Protein AF-A0A9P0EKU7-F1 (afdb_monomer_lite)

Structure (mmCIF, N/CA/C/O backbone):
data_AF-A0A9P0EKU7-F1
#
_entry.id   AF-A0A9P0EKU7-F1
#
loop_
_atom_site.group_PDB
_atom_site.id
_atom_site.type_symbol
_atom_site.label_atom_id
_atom_site.label_alt_id
_atom_site.label_comp_id
_atom_site.label_asym_id
_atom_site.label_entity_id
_atom_site.label_seq_id
_atom_site.pdbx_PDB_ins_code
_atom_site.Cartn_x
_atom_site.Cartn_y
_atom_site.Cartn_z
_atom_site.occupancy
_atom_site.B_iso_or_equiv
_atom_site.auth_seq_id
_atom_site.auth_comp_id
_atom_site.auth_asym_id
_atom_site.auth_atom_id
_atom_site.pdbx_PDB_model_num
ATOM 1 N N . MET A 1 1 ? -13.639 1.543 -10.641 1.00 53.88 1 MET A N 1
ATOM 2 C CA . MET A 1 1 ? -12.796 2.102 -9.546 1.00 53.88 1 MET A CA 1
ATOM 3 C C . MET A 1 1 ? -13.342 1.499 -8.285 1.00 53.88 1 MET A C 1
ATOM 5 O O . MET A 1 1 ? -14.511 1.740 -8.020 1.00 53.88 1 MET A O 1
ATOM 9 N N . VAL A 1 2 ? -12.517 0.749 -7.551 1.00 67.25 2 VAL A N 1
ATOM 10 C CA . VAL A 1 2 ? -12.939 -0.131 -6.445 1.00 67.25 2 VAL A CA 1
ATOM 11 C C . VAL A 1 2 ? -13.985 0.521 -5.542 1.00 67.25 2 VAL A C 1
ATOM 13 O O . VAL A 1 2 ? -15.074 -0.015 -5.411 1.00 67.25 2 VAL A O 1
ATOM 16 N N . MET A 1 3 ? -13.733 1.742 -5.054 1.00 64.38 3 MET A N 1
ATOM 17 C CA . MET A 1 3 ? -14.669 2.503 -4.203 1.00 64.38 3 MET A CA 1
ATOM 18 C C . MET A 1 3 ? -16.080 2.697 -4.794 1.00 64.38 3 MET A C 1
ATOM 20 O O . MET A 1 3 ? -17.059 2.738 -4.058 1.00 64.38 3 MET A O 1
ATOM 24 N N . LYS A 1 4 ? -16.205 2.826 -6.121 1.00 63.50 4 LYS A N 1
ATOM 25 C CA . LYS A 1 4 ? -17.493 2.974 -6.819 1.00 63.50 4 LYS A CA 1
ATOM 26 C C . LYS A 1 4 ? -18.226 1.638 -6.975 1.00 63.50 4 LYS A C 1
ATOM 28 O O . LYS A 1 4 ? -19.445 1.640 -7.056 1.00 63.50 4 LYS A O 1
ATOM 33 N N . GLU A 1 5 ? -17.497 0.529 -7.044 1.00 66.62 5 GLU A N 1
ATOM 34 C CA . GLU A 1 5 ? -18.068 -0.820 -7.175 1.00 66.62 5 GLU A CA 1
ATOM 35 C C . GLU A 1 5 ? -18.546 -1.371 -5.831 1.00 66.62 5 GLU A C 1
ATOM 37 O O . GLU A 1 5 ? -19.569 -2.044 -5.778 1.00 66.62 5 GLU A O 1
ATOM 42 N N . ILE A 1 6 ? -17.845 -1.043 -4.744 1.00 74.19 6 ILE A N 1
ATOM 43 C CA . ILE A 1 6 ? -18.207 -1.477 -3.387 1.00 74.19 6 ILE A CA 1
ATOM 44 C C . ILE A 1 6 ? -19.185 -0.522 -2.678 1.00 74.19 6 ILE A C 1
ATOM 46 O O . ILE A 1 6 ? -19.563 -0.788 -1.543 1.00 74.19 6 ILE A O 1
ATOM 50 N N . GLU A 1 7 ? -19.565 0.593 -3.321 1.00 75.06 7 GLU A N 1
ATOM 51 C CA . GLU A 1 7 ? -20.393 1.678 -2.755 1.00 75.06 7 GLU A CA 1
ATOM 52 C C . GLU A 1 7 ? -19.940 2.139 -1.353 1.00 75.06 7 GLU A C 1
ATOM 54 O O . GLU A 1 7 ? -20.739 2.571 -0.520 1.00 75.06 7 GLU A O 1
ATOM 59 N N . GLU A 1 8 ? -18.634 2.070 -1.088 1.00 78.31 8 GLU A N 1
ATOM 60 C CA . GLU A 1 8 ? -18.058 2.281 0.235 1.00 78.31 8 GLU A CA 1
ATOM 61 C C . GLU A 1 8 ? -16.885 3.263 0.175 1.00 78.31 8 GLU A C 1
ATOM 63 O O . GLU A 1 8 ? -15.974 3.150 -0.649 1.00 78.31 8 GLU A O 1
ATOM 68 N N . TYR A 1 9 ? -16.908 4.237 1.086 1.00 79.00 9 TYR A N 1
ATOM 69 C CA . TYR A 1 9 ? -15.810 5.168 1.309 1.00 79.00 9 TYR A CA 1
ATOM 70 C C . TYR A 1 9 ? -14.974 4.686 2.492 1.00 79.00 9 TYR A C 1
ATOM 72 O O . TYR A 1 9 ? -15.491 4.534 3.598 1.00 79.00 9 TYR A O 1
ATOM 80 N N . THR A 1 10 ? -13.679 4.477 2.265 1.00 81.50 10 THR A N 1
ATOM 81 C CA . THR A 1 10 ? -12.731 4.153 3.335 1.00 81.50 10 THR A CA 1
ATOM 82 C C . THR A 1 10 ? -12.008 5.429 3.768 1.00 81.50 10 THR A C 1
ATOM 84 O O . THR A 1 10 ? -11.359 6.045 2.926 1.00 81.50 10 THR A O 1
ATOM 87 N N . PRO A 1 11 ? -12.110 5.842 5.046 1.00 87.50 11 PRO A N 1
ATOM 88 C CA . PRO A 1 11 ? -11.308 6.940 5.584 1.00 87.50 11 PRO A CA 1
ATOM 89 C C . PRO A 1 11 ? -9.805 6.641 5.504 1.00 87.50 11 PRO A C 1
ATOM 91 O O . PRO A 1 11 ? -9.404 5.478 5.613 1.00 87.50 11 PRO A O 1
ATOM 94 N N . ASP A 1 12 ? -8.973 7.677 5.403 1.00 87.19 12 ASP A N 1
ATOM 95 C CA . ASP A 1 12 ? -7.514 7.541 5.308 1.00 87.19 12 ASP A CA 1
ATOM 96 C C . ASP A 1 12 ? -6.945 6.788 6.523 1.00 87.19 12 ASP A C 1
ATOM 98 O O . ASP A 1 12 ? -6.118 5.888 6.372 1.00 87.19 12 ASP A O 1
ATOM 102 N N . CYS A 1 13 ? -7.475 7.055 7.722 1.00 90.19 13 CYS A N 1
ATOM 103 C CA . CYS A 1 13 ? -7.136 6.349 8.962 1.00 90.19 13 CYS A CA 1
ATOM 104 C C . CYS A 1 13 ? -7.372 4.823 8.882 1.00 90.19 13 CYS A C 1
ATOM 106 O O . CYS A 1 13 ? -6.746 4.060 9.616 1.00 90.19 13 CYS A O 1
ATOM 108 N N . GLY A 1 14 ? -8.288 4.361 8.020 1.00 89.06 14 GLY A N 1
ATOM 109 C CA . GLY A 1 14 ? -8.584 2.943 7.814 1.00 89.06 14 GLY A CA 1
ATOM 110 C C . GLY A 1 14 ? -7.532 2.244 6.964 1.00 89.06 14 GLY A C 1
ATOM 111 O O . GLY A 1 14 ? -7.132 1.125 7.286 1.00 89.06 14 GLY A O 1
ATOM 112 N N . LEU A 1 15 ? -7.033 2.924 5.930 1.00 87.62 15 LEU A N 1
ATOM 113 C CA . LEU A 1 15 ? -5.904 2.435 5.139 1.00 87.62 15 LEU A CA 1
ATOM 114 C C . LEU A 1 15 ? -4.599 2.501 5.944 1.00 87.62 15 LEU A C 1
ATOM 116 O O . LEU A 1 15 ? -3.828 1.545 5.920 1.00 87.62 15 LEU A O 1
ATOM 120 N N . ASP A 1 16 ? -4.396 3.561 6.732 1.00 87.88 16 ASP A N 1
ATOM 121 C CA . ASP A 1 16 ? -3.264 3.684 7.663 1.00 87.88 16 ASP A CA 1
ATOM 122 C C . ASP A 1 16 ? -3.268 2.566 8.718 1.00 87.88 16 ASP A C 1
ATOM 124 O O . ASP A 1 16 ? -2.229 1.971 9.010 1.00 87.88 16 ASP A O 1
ATOM 128 N N . TYR A 1 17 ? -4.441 2.204 9.252 1.00 91.38 17 TYR A N 1
ATOM 129 C CA . TYR A 1 17 ? -4.557 1.057 10.151 1.00 91.38 17 TYR A CA 1
ATOM 130 C C . TYR A 1 17 ? -4.117 -0.248 9.477 1.00 91.38 17 TYR A C 1
ATOM 132 O O . TYR A 1 17 ? -3.358 -1.010 10.075 1.00 91.38 17 TYR A O 1
ATOM 140 N N . LEU A 1 18 ? -4.572 -0.510 8.246 1.00 88.50 18 LEU A N 1
ATOM 141 C CA . LEU A 1 18 ? -4.201 -1.716 7.498 1.00 88.50 18 LEU A CA 1
ATOM 142 C C . LEU A 1 18 ? -2.698 -1.751 7.197 1.00 88.50 18 LEU A C 1
ATOM 144 O O . LEU A 1 18 ? -2.061 -2.783 7.407 1.00 88.50 18 LEU A O 1
ATOM 148 N N . GLN A 1 19 ? -2.112 -0.615 6.816 1.00 85.06 19 GLN A N 1
ATOM 149 C CA . GLN A 1 19 ? -0.670 -0.487 6.608 1.00 85.06 19 GLN A CA 1
ATOM 150 C C . GLN A 1 19 ? 0.107 -0.783 7.897 1.00 85.06 19 GLN A C 1
ATOM 152 O O . GLN A 1 19 ? 1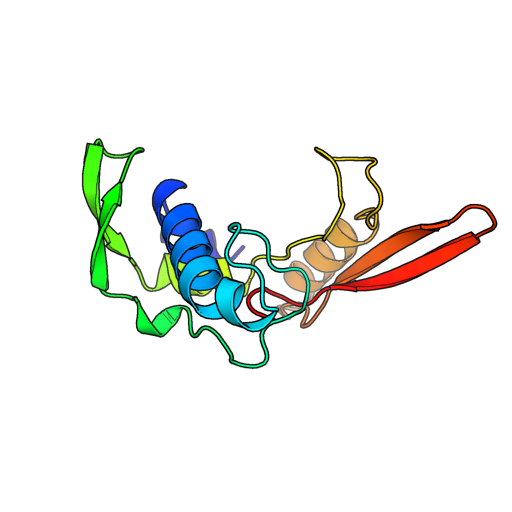.055 -1.563 7.887 1.00 85.06 19 GLN A O 1
ATOM 157 N N . LYS A 1 20 ? -0.324 -0.235 9.036 1.00 86.00 20 LYS A N 1
ATOM 158 C CA . LYS A 1 20 ? 0.297 -0.509 10.342 1.00 86.00 20 LYS A CA 1
ATOM 159 C C . LYS A 1 20 ? 0.117 -1.952 10.794 1.00 86.00 20 LYS A C 1
ATOM 161 O O . LYS A 1 20 ? 1.024 -2.508 11.407 1.00 86.00 20 LYS A O 1
ATOM 166 N N . ALA A 1 21 ? -1.039 -2.557 10.529 1.00 86.25 21 ALA A N 1
ATOM 167 C CA . ALA A 1 21 ? -1.299 -3.956 10.847 1.00 86.25 21 ALA A CA 1
ATOM 168 C C . ALA A 1 21 ? -0.365 -4.884 10.061 1.00 86.25 21 ALA A C 1
ATOM 170 O O . ALA A 1 21 ? 0.145 -5.851 10.626 1.00 86.25 21 ALA A O 1
ATOM 171 N N . LEU A 1 22 ? -0.097 -4.541 8.802 1.00 81.12 22 LEU A N 1
ATOM 172 C CA . LEU A 1 22 ? 0.866 -5.221 7.951 1.00 81.12 22 LEU A CA 1
ATOM 173 C C . LEU A 1 22 ? 2.305 -5.009 8.419 1.00 81.12 22 LEU A C 1
ATOM 175 O O . LEU A 1 22 ? 2.981 -5.993 8.692 1.00 81.12 22 LEU A O 1
ATOM 179 N N . ILE A 1 23 ? 2.748 -3.765 8.631 1.00 77.94 23 ILE A N 1
ATOM 180 C CA . ILE A 1 23 ? 4.081 -3.475 9.192 1.00 77.94 23 ILE A CA 1
ATOM 181 C C . ILE A 1 23 ? 4.282 -4.265 10.485 1.00 77.94 23 ILE A C 1
ATOM 183 O O . ILE A 1 23 ? 5.198 -5.065 10.582 1.00 77.94 23 ILE A O 1
ATOM 187 N N . LYS A 1 24 ? 3.354 -4.181 11.442 1.00 79.50 24 LYS A N 1
ATOM 188 C CA . LYS A 1 24 ? 3.432 -4.945 12.696 1.00 79.50 24 LYS A CA 1
ATOM 189 C C . LYS A 1 24 ? 3.543 -6.461 12.486 1.00 79.50 24 LYS A C 1
ATOM 191 O O . LYS A 1 24 ? 4.088 -7.158 13.339 1.00 79.50 24 LYS A O 1
ATOM 196 N N . LYS A 1 25 ? 2.957 -6.988 11.412 1.00 75.81 25 LYS A N 1
ATOM 197 C CA . LYS A 1 25 ? 2.980 -8.417 11.104 1.00 75.81 25 LYS A CA 1
ATOM 198 C C . LYS A 1 25 ? 4.311 -8.860 10.493 1.00 75.81 25 LYS A C 1
ATOM 200 O O . LYS A 1 25 ? 4.650 -10.026 10.666 1.00 75.81 25 LYS A O 1
ATOM 205 N N . CYS A 1 26 ? 5.011 -7.958 9.812 1.00 70.19 26 CYS A N 1
ATOM 206 C CA . CYS A 1 26 ? 6.037 -8.292 8.827 1.00 70.19 26 CYS A CA 1
ATOM 207 C C . CYS A 1 26 ? 7.403 -7.632 9.078 1.00 70.19 26 CYS A C 1
ATOM 209 O O . CYS A 1 26 ? 8.411 -8.182 8.664 1.00 70.19 26 CYS A O 1
ATOM 211 N N . ASP A 1 27 ? 7.453 -6.504 9.782 1.00 68.81 27 ASP A N 1
ATOM 212 C CA . ASP A 1 27 ? 8.669 -5.745 10.130 1.00 68.81 27 ASP A CA 1
ATOM 213 C C . ASP A 1 27 ? 9.690 -6.605 10.895 1.00 68.81 27 ASP A C 1
ATOM 215 O O . ASP A 1 27 ? 10.872 -6.628 10.588 1.00 68.81 27 ASP A O 1
ATOM 219 N N . ALA A 1 28 ? 9.224 -7.456 11.814 1.00 66.75 28 ALA A N 1
ATOM 220 C CA . ALA A 1 28 ? 10.106 -8.369 12.541 1.00 66.75 28 ALA A CA 1
ATOM 221 C C . ALA A 1 28 ? 10.750 -9.468 11.660 1.00 66.75 28 ALA A C 1
ATOM 223 O O . ALA A 1 28 ? 11.701 -10.120 12.102 1.00 66.75 28 ALA A O 1
ATOM 224 N N . ASP A 1 29 ? 10.249 -9.707 10.439 1.00 65.19 29 ASP A N 1
ATOM 225 C CA . ASP A 1 29 ? 10.686 -10.827 9.594 1.00 65.19 29 ASP A CA 1
ATOM 226 C C . ASP A 1 29 ? 12.013 -10.560 8.856 1.00 65.19 29 ASP A C 1
ATOM 228 O O . ASP A 1 29 ? 12.664 -11.521 8.426 1.00 65.19 29 ASP A O 1
ATOM 232 N N . ASP A 1 30 ? 12.447 -9.300 8.727 1.00 61.88 30 ASP A N 1
ATOM 233 C CA . ASP A 1 30 ? 13.742 -8.944 8.121 1.00 61.88 30 ASP A CA 1
ATOM 234 C C . ASP A 1 30 ? 14.890 -8.798 9.145 1.00 61.88 30 ASP A C 1
ATOM 236 O O . ASP A 1 30 ? 16.066 -8.707 8.777 1.00 61.88 30 ASP A O 1
ATOM 240 N N . GLY A 1 31 ? 14.564 -8.897 10.440 1.00 61.69 31 GLY A N 1
ATOM 241 C CA . GLY A 1 31 ? 15.512 -8.858 11.550 1.00 61.69 31 GLY A CA 1
ATOM 242 C C . GLY A 1 31 ? 15.746 -7.470 12.154 1.00 61.69 31 GLY A C 1
ATOM 243 O O . GLY A 1 31 ? 16.593 -7.362 13.048 1.00 61.69 31 GLY A O 1
ATOM 244 N N . ILE A 1 32 ? 15.020 -6.436 11.712 1.00 67.69 32 ILE A N 1
ATOM 245 C CA . ILE A 1 32 ? 15.078 -5.075 12.257 1.00 67.69 32 ILE A CA 1
ATOM 246 C C . ILE A 1 32 ? 13.646 -4.547 12.471 1.00 67.69 32 ILE A C 1
ATOM 248 O O . ILE A 1 32 ? 12.947 -4.243 11.524 1.00 67.69 32 ILE A O 1
ATOM 252 N N . GLU A 1 33 ? 13.211 -4.381 13.726 1.00 70.44 33 GLU A N 1
ATOM 253 C CA . GLU A 1 33 ? 11.899 -3.781 14.041 1.00 70.44 33 GLU A CA 1
ATOM 254 C C . GLU A 1 33 ? 11.988 -2.242 14.071 1.00 70.44 33 GLU A C 1
ATOM 256 O O . GLU A 1 33 ? 12.116 -1.637 15.144 1.00 70.44 33 GLU A O 1
ATOM 261 N N . ASP A 1 34 ? 11.990 -1.593 12.906 1.00 70.56 34 ASP A N 1
ATOM 262 C CA . ASP A 1 34 ? 12.047 -0.126 12.789 1.00 70.56 34 ASP A CA 1
ATOM 263 C C . ASP A 1 34 ? 10.848 0.501 12.052 1.00 70.56 34 ASP A C 1
ATOM 265 O O . ASP A 1 34 ? 10.761 1.728 11.920 1.00 70.56 34 ASP A O 1
ATOM 269 N N . GLY A 1 35 ? 9.871 -0.322 11.668 1.00 59.56 35 GLY A N 1
ATOM 270 C CA . GLY A 1 35 ? 8.682 0.072 10.928 1.00 59.56 35 GLY A CA 1
ATOM 271 C C . GLY A 1 35 ? 8.885 0.135 9.412 1.00 59.56 35 GLY A C 1
ATOM 272 O O . GLY A 1 35 ? 8.007 0.666 8.722 1.00 59.56 35 GLY A O 1
ATOM 273 N N . ILE A 1 36 ? 10.009 -0.364 8.891 1.00 63.53 36 ILE A N 1
ATOM 274 C CA . ILE A 1 36 ? 10.349 -0.402 7.469 1.00 63.53 36 ILE A CA 1
ATOM 275 C C . ILE A 1 36 ? 10.500 -1.858 7.037 1.00 63.53 36 ILE A C 1
ATOM 277 O O . ILE A 1 36 ? 11.409 -2.553 7.456 1.00 63.53 36 ILE A O 1
ATOM 281 N N . MET A 1 37 ? 9.677 -2.292 6.081 1.00 64.19 37 MET A N 1
ATOM 282 C CA . MET A 1 37 ? 9.878 -3.590 5.435 1.00 64.19 37 MET A CA 1
ATOM 283 C C . MET A 1 37 ? 10.976 -3.490 4.370 1.00 64.19 37 MET A C 1
ATOM 285 O O . MET A 1 37 ? 10.759 -2.901 3.306 1.00 64.19 37 MET A O 1
ATOM 289 N N . LEU A 1 38 ? 12.155 -4.058 4.646 1.00 55.53 38 LEU A N 1
ATOM 290 C CA . LEU A 1 38 ? 13.263 -4.111 3.683 1.00 55.53 38 LEU A CA 1
ATOM 291 C C . LEU A 1 38 ? 13.094 -5.234 2.654 1.00 55.53 38 LEU A C 1
ATOM 293 O O . LEU A 1 38 ? 13.460 -5.052 1.490 1.00 55.53 38 LEU A O 1
ATOM 297 N N . ASP A 1 39 ? 12.510 -6.359 3.066 1.00 56.78 39 ASP A N 1
ATOM 298 C CA . ASP A 1 39 ? 12.193 -7.501 2.209 1.00 56.78 39 ASP A CA 1
ATOM 299 C C . ASP A 1 39 ? 10.681 -7.793 2.229 1.00 56.78 39 ASP A C 1
ATOM 301 O O . ASP A 1 39 ? 10.032 -7.615 3.263 1.00 56.78 39 ASP A O 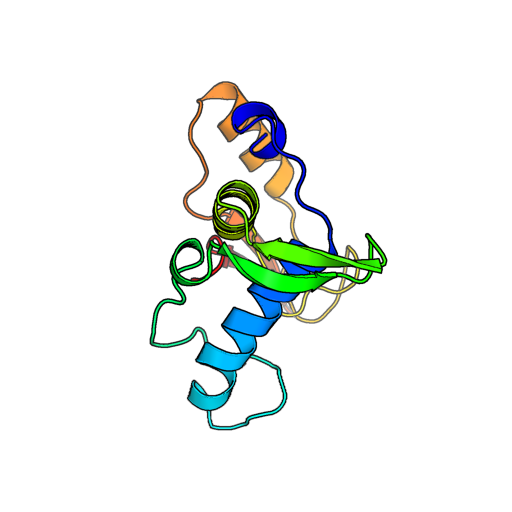1
ATOM 305 N N . PRO A 1 40 ? 10.089 -8.267 1.113 1.00 55.22 40 PRO A N 1
ATOM 306 C CA . PRO A 1 40 ? 8.704 -8.719 1.114 1.00 55.22 40 PRO A CA 1
ATOM 307 C C . PRO A 1 40 ? 8.535 -9.829 2.160 1.00 55.22 40 PRO A C 1
ATOM 309 O O . PRO A 1 40 ? 9.330 -10.780 2.165 1.00 55.22 40 PRO A O 1
ATOM 312 N N . PRO A 1 41 ? 7.529 -9.738 3.041 1.00 54.72 41 PRO A N 1
ATOM 313 C CA . PRO A 1 41 ? 7.356 -10.710 4.103 1.00 54.72 41 PRO A CA 1
ATOM 314 C C . PRO A 1 41 ? 7.181 -12.118 3.545 1.00 54.72 41 PRO A C 1
ATOM 316 O O . PRO A 1 41 ? 6.494 -12.354 2.554 1.00 54.72 41 PRO A O 1
ATOM 319 N N . LYS A 1 42 ? 7.785 -13.095 4.224 1.00 54.44 42 LYS A N 1
ATOM 320 C CA . LYS A 1 42 ? 7.629 -14.518 3.876 1.00 54.44 42 LYS A CA 1
ATOM 321 C C . LYS A 1 42 ? 6.251 -15.065 4.269 1.00 54.44 42 LYS A C 1
ATOM 323 O O . LYS A 1 42 ? 5.941 -16.210 3.941 1.00 54.44 42 LYS A O 1
ATOM 328 N N . GLY A 1 43 ? 5.447 -14.273 4.981 1.00 59.62 43 GLY A N 1
ATOM 329 C CA . GLY A 1 43 ? 4.065 -14.563 5.345 1.00 59.62 43 GLY A CA 1
ATOM 330 C C . GLY A 1 43 ? 3.101 -13.531 4.762 1.00 59.62 43 GLY A C 1
ATOM 331 O O . GLY A 1 43 ? 3.334 -12.331 4.861 1.00 59.62 43 GLY A O 1
ATOM 332 N N . GLN A 1 44 ? 1.998 -14.011 4.196 1.00 66.62 44 GLN A N 1
ATOM 333 C CA . GLN A 1 44 ? 0.946 -13.170 3.632 1.00 66.62 44 GLN A CA 1
ATOM 334 C C . GLN A 1 44 ? 0.162 -12.509 4.772 1.00 66.62 44 GLN A C 1
ATOM 336 O O . GLN A 1 44 ? -0.412 -13.182 5.636 1.00 66.62 44 GLN A O 1
ATOM 341 N N . PHE A 1 45 ? 0.172 -11.179 4.824 1.00 78.88 45 PHE A N 1
ATOM 342 C CA . PHE A 1 45 ? -0.845 -10.459 5.579 1.00 78.88 45 PHE A CA 1
ATOM 343 C C . PHE A 1 45 ? -2.168 -10.621 4.837 1.00 78.88 45 PHE A C 1
ATOM 345 O O . PHE A 1 45 ? -2.239 -10.373 3.646 1.00 78.88 45 PHE A O 1
ATOM 352 N N . GLU A 1 46 ? -3.213 -11.047 5.535 1.00 84.94 46 GLU A N 1
ATOM 353 C CA . GLU A 1 46 ? -4.547 -11.204 4.957 1.00 84.94 46 GLU A CA 1
ATOM 354 C C . GLU A 1 46 ? -5.393 -9.996 5.385 1.00 84.94 46 GLU A C 1
ATOM 356 O O . GLU A 1 46 ? -5.807 -9.952 6.552 1.00 84.94 46 GLU A O 1
ATOM 361 N N . PRO A 1 47 ? -5.674 -9.003 4.517 1.00 87.25 47 PRO A N 1
ATOM 362 C CA . PRO A 1 47 ? -6.368 -7.774 4.920 1.00 87.25 47 PRO A CA 1
ATOM 363 C C . PRO A 1 47 ? -7.762 -8.043 5.501 1.00 87.25 47 PRO A C 1
ATOM 365 O O . PRO A 1 47 ? -8.206 -7.377 6.439 1.00 87.25 47 PRO A O 1
ATOM 368 N N . PHE A 1 48 ? -8.432 -9.091 5.017 1.00 90.94 48 PHE A N 1
ATOM 369 C CA . PHE A 1 48 ? -9.727 -9.525 5.538 1.00 90.94 48 PHE A CA 1
ATOM 370 C C . PHE A 1 48 ? -9.670 -10.078 6.969 1.00 90.94 48 PHE A C 1
ATOM 372 O O . PHE A 1 48 ? -10.682 -10.047 7.671 1.00 90.94 48 PHE A O 1
ATOM 379 N N . SER A 1 49 ? -8.505 -10.532 7.444 1.00 91.25 49 SER A N 1
ATOM 380 C CA . SER A 1 49 ? -8.351 -11.091 8.797 1.00 91.25 49 SER A CA 1
ATOM 381 C C . SER A 1 49 ? -8.563 -10.065 9.913 1.00 91.25 49 SER A C 1
ATOM 383 O O . SER A 1 49 ? -8.876 -10.441 11.043 1.00 91.25 49 SER A O 1
ATOM 385 N N . VAL A 1 50 ? -8.427 -8.771 9.604 1.00 91.75 50 VAL A N 1
ATOM 386 C CA . VAL A 1 50 ? -8.589 -7.678 10.572 1.00 91.75 50 VAL A CA 1
ATOM 387 C C . VAL A 1 50 ? -9.920 -6.935 10.431 1.00 91.75 50 VAL A C 1
ATOM 389 O O . VAL A 1 50 ? -10.198 -6.032 11.226 1.00 91.75 50 VAL A O 1
ATOM 392 N N . VAL A 1 51 ? -10.781 -7.326 9.486 1.00 94.00 51 VAL A N 1
ATOM 393 C CA . VAL A 1 51 ? -12.124 -6.747 9.318 1.00 94.00 51 VAL A CA 1
ATOM 394 C C . VAL A 1 51 ? -12.941 -6.903 10.604 1.00 94.00 51 VAL A C 1
ATOM 396 O O . VAL A 1 51 ? -12.942 -7.940 11.262 1.00 94.00 51 VAL A O 1
ATOM 399 N N . GLY A 1 52 ? -13.645 -5.839 10.990 1.00 93.94 52 GLY A N 1
ATOM 400 C CA . GLY A 1 52 ? -14.421 -5.768 12.227 1.00 93.94 52 GLY A CA 1
ATOM 401 C C . GLY A 1 52 ? -13.621 -5.343 13.462 1.00 93.94 52 GLY A C 1
ATOM 402 O O . GLY A 1 52 ? -14.238 -5.010 14.481 1.00 93.94 52 GLY A O 1
ATOM 403 N N . THR A 1 53 ? -12.287 -5.286 13.375 1.00 95.88 53 THR A N 1
ATOM 404 C CA . THR A 1 53 ? -11.428 -4.786 14.458 1.00 95.88 53 THR A CA 1
ATOM 405 C C . THR A 1 53 ? -11.692 -3.309 14.702 1.00 95.88 53 THR A C 1
ATOM 407 O O . THR A 1 53 ? -11.765 -2.524 13.758 1.00 95.88 53 THR A O 1
ATOM 410 N N . ARG A 1 54 ? -11.848 -2.932 15.976 1.00 96.12 54 ARG A N 1
ATOM 411 C CA . ARG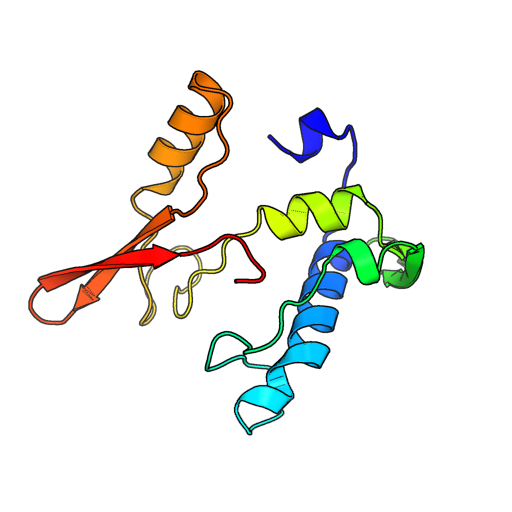 A 1 54 ? -12.020 -1.536 16.384 1.00 96.12 54 ARG A CA 1
ATOM 412 C C . ARG A 1 54 ? -10.677 -0.845 16.547 1.00 96.12 54 ARG A C 1
ATOM 414 O O . ARG A 1 54 ? -9.781 -1.392 17.185 1.00 96.12 54 ARG A O 1
ATOM 421 N N . PHE A 1 55 ? -10.583 0.371 16.034 1.00 94.38 55 PHE A N 1
ATOM 422 C CA . PHE A 1 55 ? -9.425 1.236 16.204 1.00 94.38 55 PHE A CA 1
ATOM 423 C C . PHE A 1 55 ? -9.863 2.697 16.280 1.00 94.38 55 PHE A C 1
ATOM 425 O O . PHE A 1 55 ? -10.926 3.062 15.775 1.00 94.38 55 PHE A O 1
ATOM 432 N N . SER A 1 56 ? -9.029 3.525 16.906 1.00 95.81 56 SER A N 1
ATOM 433 C CA . SER A 1 56 ? -9.263 4.964 16.985 1.00 95.81 56 SER A CA 1
ATOM 434 C C . SER A 1 56 ? -8.872 5.621 15.667 1.00 95.81 56 SER A C 1
ATOM 436 O O . SER A 1 56 ? -7.720 5.525 15.243 1.00 95.81 56 SER A O 1
ATOM 438 N N . CYS A 1 57 ? -9.831 6.262 15.006 1.00 93.75 57 CYS A N 1
ATOM 439 C CA . CYS A 1 57 ? -9.617 6.904 13.719 1.00 93.75 57 CYS A CA 1
ATOM 440 C C . CYS A 1 57 ? -9.438 8.416 13.879 1.00 93.75 57 CYS A C 1
ATOM 442 O O . CYS A 1 57 ? -10.337 9.108 14.361 1.00 93.75 57 CYS A O 1
ATOM 444 N N . SER A 1 58 ? -8.307 8.935 13.396 1.00 93.00 58 SER A N 1
ATOM 445 C CA . SER A 1 58 ? -7.991 10.370 13.380 1.00 93.00 58 SER A CA 1
ATOM 446 C C . SER A 1 58 ? -9.018 11.204 12.620 1.00 93.00 58 SER A C 1
ATOM 448 O O . SER A 1 58 ? -9.347 12.305 13.049 1.00 93.00 58 SER A O 1
ATOM 450 N N . ASP A 1 59 ? -9.549 10.672 11.521 1.00 89.81 59 ASP A N 1
ATOM 451 C CA . ASP A 1 59 ? -10.363 11.448 10.580 1.00 89.81 59 ASP A CA 1
ATOM 452 C C . ASP A 1 59 ? -11.782 11.673 11.107 1.00 89.81 59 ASP A C 1
ATOM 454 O O . ASP A 1 59 ? -12.409 12.691 10.828 1.00 89.81 59 ASP A O 1
ATOM 458 N N . THR A 1 60 ? -12.292 10.718 11.891 1.00 89.50 60 THR A N 1
ATOM 459 C CA . THR A 1 60 ? -13.630 10.795 12.498 1.00 89.50 60 THR A CA 1
ATOM 460 C C . THR A 1 60 ? -13.593 11.261 13.951 1.00 89.50 60 THR A C 1
ATOM 462 O O . THR A 1 60 ? -14.628 11.644 14.492 1.00 89.50 60 THR A O 1
ATOM 465 N N . GLY A 1 61 ? -12.426 11.203 14.605 1.00 93.44 61 GLY A N 1
ATOM 466 C CA . GLY A 1 61 ? -12.281 11.452 16.040 1.00 93.44 61 GLY A CA 1
ATOM 467 C C . GLY A 1 61 ? -12.971 10.404 16.921 1.00 93.44 61 GLY A C 1
ATOM 468 O O . GLY A 1 61 ? -13.210 10.655 18.101 1.00 93.44 61 GLY A O 1
ATOM 469 N N . THR A 1 62 ? -13.330 9.246 16.357 1.00 94.94 62 THR A N 1
ATOM 470 C CA . THR A 1 62 ? -14.065 8.177 17.045 1.00 94.94 62 THR A CA 1
ATOM 471 C C . THR A 1 62 ? -13.487 6.804 16.724 1.00 94.94 62 THR A C 1
ATOM 473 O O . THR A 1 62 ? -12.717 6.637 15.774 1.00 94.94 62 THR A O 1
ATOM 476 N N . ASP A 1 63 ? -13.879 5.805 17.513 1.00 95.50 63 ASP A N 1
ATOM 477 C CA . ASP A 1 63 ? -13.522 4.420 17.240 1.00 95.50 63 ASP A CA 1
ATOM 478 C C . ASP A 1 63 ? -14.406 3.847 16.129 1.00 95.50 63 ASP A C 1
ATOM 480 O O . ASP A 1 63 ? -15.617 3.667 16.305 1.00 95.50 63 ASP A O 1
ATOM 484 N N . ILE A 1 64 ? -13.786 3.501 15.003 1.00 94.44 64 ILE A N 1
ATOM 485 C CA . ILE A 1 64 ? -14.451 2.839 13.878 1.00 94.44 64 ILE A CA 1
ATOM 486 C C . ILE A 1 64 ? -13.980 1.391 13.762 1.00 94.44 64 ILE A C 1
ATOM 488 O O . ILE A 1 64 ? -13.066 0.950 14.461 1.00 94.44 64 ILE A O 1
ATOM 492 N N . LYS A 1 65 ? -14.649 0.619 12.905 1.00 95.38 65 LYS A N 1
ATOM 493 C CA . LYS A 1 65 ? -14.232 -0.741 12.565 1.00 95.38 65 LYS A CA 1
ATOM 494 C C . LYS A 1 65 ? -13.561 -0.751 11.202 1.00 95.38 65 LYS A C 1
ATOM 496 O O . LYS A 1 65 ? -14.014 -0.044 10.308 1.00 95.38 65 LYS A O 1
ATOM 501 N N . VAL A 1 66 ? -12.552 -1.603 11.034 1.00 93.38 66 VAL A N 1
ATOM 502 C CA . VAL A 1 66 ? -12.038 -1.944 9.701 1.00 93.38 66 VAL A CA 1
ATOM 503 C C . VAL A 1 66 ? -13.169 -2.578 8.898 1.00 93.38 66 VAL A C 1
ATOM 505 O O . VAL A 1 66 ? -13.808 -3.521 9.376 1.00 93.38 66 VAL A O 1
ATOM 508 N N . SER A 1 67 ? -13.434 -2.061 7.705 1.00 91.44 67 SER A N 1
ATOM 509 C CA . SER A 1 67 ? -14.493 -2.570 6.843 1.00 91.44 67 SER A CA 1
ATOM 510 C C . SER A 1 67 ? -13.970 -3.518 5.769 1.00 91.44 67 SER A C 1
ATOM 512 O O . SER A 1 67 ? -12.780 -3.537 5.451 1.00 91.44 67 SER A O 1
ATOM 514 N N . SER A 1 68 ? -14.872 -4.316 5.195 1.00 89.38 68 SER A N 1
ATOM 515 C CA . SER A 1 68 ? -14.559 -5.162 4.040 1.00 89.38 68 SER A CA 1
ATOM 516 C C . SER A 1 68 ? -14.133 -4.334 2.829 1.00 89.38 68 SER A C 1
ATOM 518 O O . SER A 1 68 ? -13.247 -4.758 2.089 1.00 89.38 68 SER A O 1
ATOM 520 N N . GLY A 1 69 ? -14.712 -3.143 2.644 1.00 87.31 69 GLY A N 1
ATOM 521 C CA . GLY A 1 69 ? -14.295 -2.228 1.593 1.00 87.31 69 GLY A CA 1
ATOM 522 C C . GLY A 1 69 ? -12.868 -1.727 1.771 1.00 87.31 69 GLY A C 1
ATOM 523 O O . GLY A 1 69 ? -12.110 -1.720 0.806 1.00 87.31 69 GLY A O 1
ATOM 524 N N . ALA A 1 70 ? -12.467 -1.406 3.004 1.00 87.88 70 ALA A N 1
ATOM 525 C CA . ALA A 1 70 ? -11.091 -1.021 3.307 1.00 87.88 70 ALA A CA 1
ATOM 526 C C . ALA A 1 70 ? -10.100 -2.143 2.964 1.00 87.88 70 ALA A C 1
ATOM 528 O O . ALA A 1 70 ? -9.095 -1.882 2.309 1.00 87.88 70 ALA A O 1
ATOM 529 N N . ALA A 1 71 ? -10.413 -3.390 3.337 1.00 87.56 71 ALA A N 1
ATOM 530 C CA . ALA A 1 71 ? -9.610 -4.560 2.976 1.00 87.56 71 ALA A CA 1
ATOM 531 C C . ALA A 1 71 ? -9.520 -4.752 1.449 1.00 87.56 71 ALA A C 1
ATOM 533 O O . ALA A 1 71 ? -8.427 -4.919 0.921 1.00 87.56 71 ALA A O 1
ATOM 534 N N . THR A 1 72 ? -10.644 -4.620 0.735 1.00 86.00 72 THR A N 1
ATOM 535 C CA . THR A 1 72 ? -10.696 -4.740 -0.736 1.00 86.00 72 THR A CA 1
ATOM 536 C C . THR A 1 72 ? -9.875 -3.649 -1.433 1.00 86.00 72 THR A C 1
ATOM 538 O O . THR A 1 72 ? -9.178 -3.903 -2.410 1.00 86.00 72 THR A O 1
ATOM 541 N N . ILE A 1 73 ? -9.944 -2.405 -0.947 1.00 83.75 73 ILE A N 1
ATOM 542 C CA . ILE A 1 73 ? -9.145 -1.296 -1.489 1.00 83.75 73 ILE A CA 1
ATOM 543 C C . ILE A 1 73 ? -7.658 -1.531 -1.228 1.00 83.75 73 ILE A C 1
ATOM 545 O O . ILE A 1 73 ? -6.837 -1.236 -2.094 1.00 83.75 73 ILE A O 1
ATOM 549 N N . PHE A 1 74 ? -7.317 -2.051 -0.052 1.00 84.19 74 PHE A N 1
ATOM 550 C CA . PHE A 1 74 ? -5.940 -2.327 0.330 1.00 84.19 74 PHE A CA 1
ATOM 551 C C . PHE A 1 74 ? -5.306 -3.414 -0.542 1.00 84.19 74 PHE A C 1
ATOM 553 O O . PHE A 1 74 ? -4.171 -3.234 -0.956 1.00 84.19 74 PHE A O 1
ATOM 560 N N . GLU A 1 75 ? -6.061 -4.445 -0.934 1.00 81.75 75 GLU A N 1
ATOM 561 C CA . GLU A 1 75 ? -5.622 -5.446 -1.925 1.00 81.75 75 GLU A CA 1
ATOM 562 C C . GLU A 1 75 ? -5.357 -4.861 -3.320 1.00 81.75 75 GLU A C 1
ATOM 564 O O . GLU A 1 75 ? -4.640 -5.446 -4.122 1.00 81.75 75 GLU A O 1
ATOM 569 N N . ALA A 1 76 ? -5.923 -3.695 -3.632 1.00 77.69 76 ALA A N 1
ATOM 570 C CA . ALA A 1 76 ? -5.674 -2.974 -4.878 1.00 77.69 76 ALA A CA 1
ATOM 571 C C . ALA A 1 76 ? -4.654 -1.828 -4.712 1.00 77.69 76 ALA A C 1
ATOM 573 O O . ALA A 1 76 ? -4.492 -1.010 -5.624 1.00 77.69 76 ALA A O 1
ATOM 574 N N . TYR A 1 77 ? -3.986 -1.730 -3.558 1.00 80.12 77 TYR A N 1
ATOM 575 C CA . TYR A 1 77 ? -2.932 -0.752 -3.300 1.00 80.12 77 TYR A CA 1
ATOM 576 C C . TYR A 1 77 ? -1.607 -1.232 -3.896 1.00 80.12 77 TYR A C 1
ATOM 578 O O . TYR A 1 77 ? -1.281 -2.403 -3.805 1.00 80.12 77 TYR A O 1
ATOM 586 N N . TYR A 1 78 ? -0.818 -0.338 -4.493 1.00 77.38 78 TYR A N 1
ATOM 587 C CA . TYR A 1 78 ? 0.486 -0.686 -5.067 1.00 77.38 78 TYR A CA 1
ATOM 588 C C . TYR A 1 78 ? 1.544 0.255 -4.511 1.00 77.38 78 TYR A C 1
ATOM 590 O O . TYR A 1 78 ? 1.610 1.432 -4.889 1.00 77.38 78 TYR A O 1
ATOM 598 N N . GLU A 1 79 ? 2.383 -0.267 -3.623 1.00 79.31 79 GLU A N 1
ATOM 599 C CA . GLU A 1 79 ? 3.543 0.464 -3.138 1.00 79.31 79 GLU A CA 1
ATOM 600 C C . GLU A 1 79 ? 4.656 0.452 -4.190 1.00 79.31 79 GLU A C 1
ATOM 602 O O . GLU A 1 79 ? 4.870 -0.531 -4.904 1.00 79.31 79 GLU A O 1
ATOM 607 N N . VAL A 1 80 ? 5.388 1.563 -4.292 1.00 80.94 80 VAL A N 1
ATOM 608 C CA . VAL A 1 80 ? 6.599 1.631 -5.110 1.00 80.94 80 VAL A CA 1
ATOM 609 C C . VAL A 1 80 ? 7.789 1.944 -4.216 1.00 80.94 80 VAL A C 1
ATOM 611 O O . VAL A 1 80 ? 8.031 3.120 -3.926 1.00 80.94 80 VAL A O 1
ATOM 614 N N . PRO A 1 81 ? 8.545 0.916 -3.794 1.00 75.50 81 PRO A N 1
ATOM 615 C CA . PRO A 1 81 ? 9.675 1.098 -2.898 1.00 75.50 81 PRO A CA 1
ATOM 616 C C . PRO A 1 81 ? 10.685 2.106 -3.448 1.00 75.50 81 PRO A C 1
ATOM 618 O O . PRO A 1 81 ? 11.125 2.011 -4.598 1.00 75.50 81 PRO A O 1
ATOM 621 N N . GLY A 1 82 ? 11.051 3.082 -2.616 1.00 76.94 82 GLY A N 1
ATOM 622 C CA . GLY A 1 82 ? 12.056 4.101 -2.925 1.00 76.94 82 GLY A CA 1
ATOM 623 C C . GLY A 1 82 ? 11.600 5.236 -3.850 1.00 76.94 82 GLY A C 1
ATOM 624 O O . GLY A 1 82 ? 12.437 6.070 -4.204 1.00 76.94 82 GLY A O 1
ATOM 625 N N . LEU A 1 83 ? 10.326 5.292 -4.258 1.00 83.75 83 LEU A N 1
ATOM 626 C CA . LEU A 1 83 ? 9.770 6.425 -5.004 1.00 83.75 83 LEU A CA 1
ATOM 627 C C . LEU A 1 83 ? 9.577 7.633 -4.073 1.00 83.75 83 LEU A C 1
ATOM 629 O O . LEU A 1 83 ? 8.961 7.526 -3.015 1.00 83.75 83 LEU A O 1
ATOM 633 N N . GLY A 1 84 ? 10.096 8.795 -4.474 1.00 80.56 84 GLY A N 1
ATOM 634 C CA . GLY A 1 84 ? 9.845 10.066 -3.789 1.00 80.56 84 GLY A CA 1
ATOM 635 C C . GLY A 1 84 ? 8.402 10.558 -3.959 1.00 80.56 84 GLY A C 1
ATOM 636 O O . GLY A 1 84 ? 7.594 9.947 -4.655 1.00 80.56 84 GLY A O 1
ATOM 637 N N . HIS A 1 85 ? 8.052 11.698 -3.357 1.00 85.19 85 HIS A N 1
ATOM 638 C CA . HIS A 1 85 ? 6.719 12.279 -3.547 1.00 85.19 85 HIS A CA 1
ATOM 639 C C . HIS A 1 85 ? 6.491 12.622 -5.030 1.00 85.19 85 HIS A C 1
ATOM 641 O O . HIS A 1 85 ? 7.065 13.577 -5.555 1.00 85.19 85 HIS A O 1
ATOM 647 N N . CYS A 1 86 ? 5.661 11.813 -5.695 1.00 78.50 86 CYS A N 1
ATOM 648 C CA . CYS A 1 86 ? 5.318 11.845 -7.123 1.00 78.50 86 CYS A CA 1
ATOM 649 C C . CYS A 1 86 ? 6.455 11.511 -8.106 1.00 78.50 86 CYS A C 1
ATOM 651 O O . CYS A 1 86 ? 6.189 10.859 -9.114 1.00 78.50 86 CYS A O 1
ATOM 653 N N . TYR A 1 87 ? 7.690 11.947 -7.849 1.00 81.19 87 TYR A N 1
ATOM 654 C CA . TYR A 1 87 ? 8.846 11.704 -8.715 1.00 81.19 87 TYR A CA 1
ATOM 655 C C . TYR A 1 87 ? 10.152 11.628 -7.911 1.00 81.19 87 TYR A C 1
ATOM 657 O O . TYR A 1 87 ? 10.250 12.134 -6.792 1.00 81.19 87 TYR A O 1
ATOM 665 N N . GLY A 1 88 ? 11.184 11.038 -8.515 1.00 78.69 88 GLY A N 1
ATOM 666 C CA . GLY A 1 88 ? 12.522 10.943 -7.932 1.00 78.69 88 GLY A CA 1
ATOM 667 C C . GLY A 1 88 ? 12.628 9.846 -6.874 1.00 78.69 88 GLY A C 1
ATOM 668 O O . GLY A 1 88 ? 11.807 8.930 -6.836 1.00 78.69 88 GLY A O 1
ATOM 669 N N . GLY A 1 89 ? 13.658 9.927 -6.030 1.00 81.12 89 GLY A N 1
ATOM 670 C CA . GLY A 1 89 ? 14.040 8.839 -5.126 1.00 81.12 89 GLY A CA 1
ATOM 671 C C . GLY A 1 89 ? 14.885 7.761 -5.817 1.00 81.12 89 GLY A C 1
ATOM 672 O O . GLY A 1 89 ? 15.218 7.874 -6.996 1.00 81.12 89 GLY A O 1
ATOM 673 N N . ASN A 1 90 ? 15.260 6.727 -5.061 1.00 79.00 90 ASN A N 1
ATOM 674 C CA . ASN A 1 90 ? 16.093 5.616 -5.545 1.00 79.00 90 ASN A CA 1
ATOM 675 C C . ASN A 1 90 ? 15.268 4.464 -6.155 1.00 79.00 90 ASN A C 1
ATOM 677 O O . ASN A 1 90 ? 15.834 3.472 -6.614 1.00 79.00 90 ASN A O 1
ATOM 681 N N . GLY A 1 91 ? 13.940 4.583 -6.117 1.00 76.25 91 GLY A N 1
ATOM 682 C CA . GLY A 1 91 ? 12.973 3.616 -6.626 1.00 76.25 91 GLY A CA 1
ATOM 683 C C . GLY A 1 91 ? 12.536 3.866 -8.066 1.00 76.25 91 GLY A C 1
ATOM 684 O O . GLY A 1 91 ? 13.048 4.743 -8.765 1.00 76.25 91 GLY A O 1
ATOM 685 N N . GLY A 1 92 ? 11.565 3.075 -8.525 1.00 81.12 92 GLY A N 1
ATOM 686 C CA . GLY A 1 92 ? 11.049 3.185 -9.889 1.00 81.12 92 GLY A CA 1
ATOM 687 C C . GLY A 1 92 ? 9.977 4.252 -10.070 1.00 81.12 92 GLY A C 1
ATOM 688 O O . GLY A 1 92 ? 9.185 4.540 -9.181 1.00 81.12 92 GLY A O 1
ATOM 689 N N . GLN A 1 93 ? 9.955 4.837 -11.260 1.00 83.56 93 GLN A N 1
ATOM 690 C CA . GLN A 1 93 ? 8.992 5.829 -11.706 1.00 83.56 93 GLN A CA 1
ATOM 691 C C . GLN A 1 93 ? 7.770 5.145 -12.318 1.00 83.56 93 GLN A C 1
ATOM 693 O O . GLN A 1 93 ? 7.868 4.130 -13.011 1.00 83.56 93 GLN A O 1
ATOM 698 N N . ARG A 1 94 ? 6.593 5.717 -12.061 1.00 74.06 94 ARG A N 1
ATOM 699 C CA . ARG A 1 94 ? 5.306 5.112 -12.417 1.00 74.06 94 ARG A CA 1
ATOM 700 C C . ARG A 1 94 ? 4.828 5.605 -13.776 1.00 74.06 94 ARG A C 1
ATOM 702 O O . ARG A 1 94 ? 3.927 6.432 -13.863 1.00 74.06 94 ARG A O 1
ATOM 709 N N . THR A 1 95 ? 5.466 5.119 -14.830 1.00 78.81 95 THR A N 1
ATOM 710 C CA . THR A 1 95 ? 5.195 5.544 -16.210 1.00 78.81 95 THR A CA 1
ATOM 711 C C . THR A 1 95 ? 4.018 4.807 -16.853 1.00 78.81 95 THR A C 1
ATOM 713 O O . THR A 1 95 ? 3.408 5.375 -17.745 1.00 78.81 95 THR A O 1
ATOM 716 N N . GLY A 1 96 ? 3.670 3.596 -16.390 1.00 75.81 96 GLY A N 1
ATOM 717 C CA . GLY A 1 96 ? 2.636 2.739 -17.001 1.00 75.81 96 GLY A CA 1
ATOM 718 C C . GLY A 1 96 ? 1.284 2.663 -16.276 1.00 75.81 96 GLY A C 1
ATOM 719 O O . GLY A 1 96 ? 0.444 1.833 -16.626 1.00 75.81 96 GLY A O 1
ATOM 720 N N . ILE A 1 97 ? 1.065 3.459 -15.222 1.00 81.75 97 ILE A N 1
ATOM 721 C CA . ILE A 1 97 ? -0.154 3.344 -14.394 1.00 81.75 97 ILE A CA 1
ATOM 722 C C . ILE A 1 97 ? -1.405 3.747 -15.162 1.00 81.75 97 ILE A C 1
ATOM 724 O O . ILE A 1 97 ? -2.458 3.137 -14.987 1.00 81.75 97 ILE A O 1
ATOM 728 N N . PHE A 1 98 ? -1.317 4.785 -15.991 1.00 84.06 98 PHE A N 1
ATOM 729 C CA . PHE A 1 98 ? -2.487 5.270 -16.708 1.00 84.06 98 PHE A CA 1
ATOM 730 C C . PHE A 1 98 ? -2.940 4.270 -17.776 1.00 84.06 98 PHE A C 1
ATOM 732 O O . PHE A 1 98 ? -4.136 4.035 -17.934 1.00 84.06 98 PHE A O 1
ATOM 739 N N . GLU A 1 99 ? -1.994 3.634 -18.462 1.00 84.56 99 GLU A N 1
ATOM 740 C CA . GLU A 1 99 ? -2.251 2.551 -19.403 1.00 84.56 99 GLU A CA 1
ATOM 741 C C . GLU A 1 99 ? -2.900 1.356 -18.706 1.00 84.56 99 GLU A C 1
ATOM 743 O O . GLU A 1 99 ? -3.893 0.830 -19.207 1.00 84.56 99 GLU A O 1
ATOM 748 N N . ALA A 1 100 ? -2.395 0.965 -17.532 1.00 82.94 100 ALA A N 1
ATOM 749 C CA . ALA A 1 100 ? -2.982 -0.115 -16.745 1.00 82.94 100 ALA A CA 1
ATOM 750 C C . ALA A 1 100 ? -4.406 0.219 -16.273 1.00 82.94 100 ALA A C 1
ATOM 752 O O . ALA A 1 100 ? -5.303 -0.615 -16.378 1.00 82.94 100 ALA A O 1
ATOM 753 N N . LEU A 1 101 ? -4.644 1.455 -15.822 1.00 83.56 101 LEU A N 1
ATOM 754 C CA . LEU A 1 101 ? -5.975 1.916 -15.430 1.00 83.56 101 LEU A CA 1
ATOM 755 C C . LEU A 1 101 ? -6.945 1.916 -16.616 1.00 83.56 101 LEU A C 1
ATOM 757 O O . LEU A 1 101 ? -8.086 1.482 -16.475 1.00 83.56 101 LEU A O 1
ATOM 761 N N . ARG A 1 102 ? -6.501 2.382 -17.789 1.00 85.50 102 ARG A N 1
ATOM 762 C CA . ARG A 1 102 ? -7.305 2.336 -19.014 1.00 85.50 102 ARG A CA 1
ATOM 763 C C . ARG A 1 102 ? -7.664 0.896 -19.369 1.00 85.50 102 ARG A C 1
ATOM 765 O O . ARG A 1 102 ? -8.837 0.609 -19.571 1.00 85.50 102 ARG A O 1
ATOM 772 N N . ALA A 1 103 ? -6.672 0.006 -19.413 1.00 85.12 103 ALA A N 1
ATOM 773 C CA . ALA A 1 103 ? -6.884 -1.397 -19.747 1.00 85.12 103 ALA A CA 1
ATOM 774 C C . ALA A 1 103 ? -7.859 -2.064 -18.773 1.00 85.12 103 ALA A C 1
ATOM 776 O O . ALA A 1 103 ? -8.739 -2.804 -19.205 1.00 85.12 103 ALA A O 1
ATOM 777 N N . TRP A 1 104 ? -7.760 -1.756 -17.479 1.00 83.31 104 TRP A N 1
ATOM 778 C CA . TRP A 1 104 ? -8.713 -2.241 -16.489 1.00 83.31 104 TRP A CA 1
ATOM 779 C C . TRP A 1 104 ? -10.134 -1.772 -16.804 1.00 83.31 104 TRP A C 1
ATOM 781 O O . TRP A 1 104 ? -11.027 -2.602 -16.938 1.00 83.31 104 TRP A O 1
ATOM 791 N N . VAL A 1 105 ? -10.345 -0.470 -17.009 1.00 86.19 105 VAL A N 1
ATOM 792 C CA . VAL A 1 105 ? -11.678 0.074 -17.321 1.00 86.19 105 VAL A CA 1
ATOM 793 C C . VAL A 1 105 ? -12.254 -0.511 -18.615 1.00 86.19 105 VAL A C 1
ATOM 795 O O . VAL A 1 105 ? -13.454 -0.749 -18.698 1.00 86.19 105 VAL A O 1
ATOM 798 N N . GLU A 1 106 ? -11.419 -0.738 -19.627 1.00 89.44 106 GLU A N 1
ATOM 799 C CA . GLU A 1 106 ? -11.858 -1.230 -20.937 1.00 89.44 106 GLU A CA 1
ATOM 800 C C . GLU A 1 106 ? -12.097 -2.746 -20.977 1.00 89.44 106 GLU A C 1
ATOM 802 O O . GLU A 1 106 ? -12.880 -3.216 -21.801 1.00 89.44 106 GLU A O 1
ATOM 807 N N . THR A 1 107 ? -11.423 -3.519 -20.121 1.00 85.31 107 THR A N 1
ATOM 808 C CA . THR A 1 107 ? -11.449 -4.993 -20.173 1.00 85.31 107 THR A CA 1
ATOM 809 C C . THR A 1 107 ? -12.060 -5.656 -18.945 1.00 85.31 107 THR A C 1
ATOM 811 O O . THR A 1 107 ? -12.205 -6.877 -18.942 1.00 85.31 107 THR A O 1
ATOM 814 N N . ASP A 1 108 ? -12.407 -4.868 -17.927 1.00 75.94 108 ASP A N 1
ATOM 815 C CA . ASP A 1 108 ? -12.893 -5.324 -16.621 1.00 75.94 108 ASP A CA 1
ATOM 816 C C . ASP A 1 108 ? -11.928 -6.303 -15.921 1.00 75.94 108 ASP A C 1
ATOM 818 O O . ASP A 1 108 ? -12.321 -7.177 -15.152 1.00 75.94 108 ASP A O 1
ATOM 822 N N . LYS A 1 109 ? -10.624 -6.181 -16.213 1.00 73.31 109 LYS A N 1
ATOM 823 C CA . LYS A 1 109 ? -9.564 -7.005 -15.618 1.00 73.31 109 LYS A CA 1
ATOM 824 C C . LYS A 1 109 ? -8.635 -6.155 -14.772 1.00 73.31 109 LYS A C 1
ATOM 826 O O . LYS A 1 109 ? -7.926 -5.295 -15.294 1.00 73.31 109 LYS A O 1
ATOM 831 N N . VAL A 1 110 ? -8.620 -6.437 -13.474 1.00 77.19 110 VAL A N 1
ATOM 832 C CA . VAL A 1 110 ? -7.648 -5.861 -12.541 1.00 77.19 110 VAL A CA 1
ATOM 833 C C . VAL A 1 110 ? -6.249 -6.338 -12.951 1.00 77.19 110 VAL A C 1
ATOM 835 O O . VAL A 1 110 ? -6.073 -7.534 -13.200 1.00 77.19 110 VAL A O 1
ATOM 838 N N . PRO A 1 111 ? -5.253 -5.444 -13.066 1.00 71.94 111 PRO A N 1
ATOM 839 C CA . PRO A 1 111 ? -3.884 -5.871 -13.316 1.00 71.94 111 PRO A CA 1
ATOM 840 C C . PRO A 1 111 ? -3.387 -6.701 -12.128 1.00 71.94 111 PRO A C 1
ATOM 842 O O . PRO A 1 111 ? -3.471 -6.252 -10.997 1.00 71.94 111 PRO A O 1
ATOM 845 N N . GLU A 1 112 ? -2.842 -7.892 -12.366 1.00 73.94 112 GLU A N 1
ATOM 846 C CA . GLU A 1 112 ? -2.193 -8.681 -11.300 1.00 73.94 112 GLU A CA 1
ATOM 847 C C . GLU A 1 112 ? -0.857 -8.063 -10.865 1.00 73.94 112 GLU A C 1
ATOM 849 O O . GLU A 1 112 ? -0.297 -8.418 -9.834 1.00 73.94 112 GLU A O 1
ATOM 854 N N . SER A 1 113 ? -0.310 -7.161 -11.681 1.00 74.06 113 SER A N 1
ATOM 855 C CA . SER A 1 113 ? 0.903 -6.4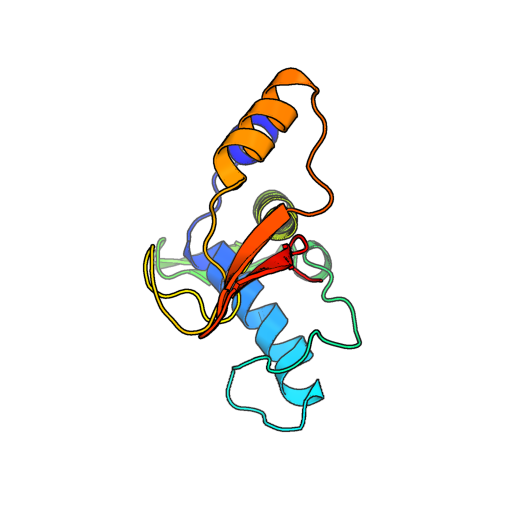14 -11.387 1.00 74.06 113 SER A CA 1
ATOM 856 C C . SER A 1 113 ? 1.040 -5.192 -12.296 1.00 74.06 113 SER A C 1
ATOM 858 O O . SER A 1 113 ? 0.426 -5.112 -13.363 1.00 74.06 113 SER A O 1
ATOM 860 N N . LEU A 1 114 ? 1.863 -4.229 -11.884 1.00 81.00 114 LEU A N 1
ATOM 861 C CA . LEU A 1 114 ? 2.168 -3.028 -12.661 1.00 81.00 114 LEU A CA 1
ATOM 862 C C . LEU A 1 114 ? 3.656 -2.967 -12.991 1.00 81.00 114 LEU A C 1
ATOM 864 O O . LEU A 1 114 ? 4.492 -3.459 -12.241 1.00 81.00 114 LEU A O 1
ATOM 868 N N . VAL A 1 115 ? 4.001 -2.327 -14.107 1.00 81.31 115 VAL A N 1
ATOM 869 C CA . VAL A 1 115 ? 5.399 -2.113 -14.497 1.00 81.31 115 VAL A CA 1
ATOM 870 C C . VAL A 1 115 ? 5.824 -0.690 -14.142 1.00 81.31 115 VAL A C 1
ATOM 872 O O . VAL A 1 115 ? 5.154 0.277 -14.508 1.00 81.31 115 VAL A O 1
ATOM 875 N N . ILE A 1 116 ? 6.960 -0.569 -13.461 1.00 82.06 116 ILE A N 1
ATOM 876 C CA . ILE A 1 116 ? 7.642 0.691 -13.152 1.00 82.06 116 ILE A CA 1
ATOM 877 C C . ILE A 1 116 ? 9.006 0.743 -13.838 1.00 82.06 116 ILE A C 1
ATOM 879 O O . ILE A 1 116 ? 9.634 -0.285 -14.100 1.00 82.06 116 ILE A O 1
ATOM 883 N N . ASP A 1 117 ? 9.488 1.955 -14.078 1.00 83.38 117 ASP A N 1
ATOM 884 C CA . ASP A 1 117 ? 10.783 2.219 -14.697 1.00 83.38 117 ASP A CA 1
ATOM 885 C C . ASP A 1 117 ? 11.786 2.697 -13.637 1.00 83.38 117 ASP A C 1
ATOM 887 O O . ASP A 1 117 ? 11.665 3.797 -13.107 1.00 83.38 117 ASP A O 1
ATOM 891 N N . VAL A 1 118 ? 12.795 1.893 -13.311 1.00 82.12 118 VAL A N 1
ATOM 892 C CA . VAL A 1 118 ? 13.853 2.230 -12.348 1.00 82.12 118 VAL A CA 1
ATOM 893 C C . VAL A 1 118 ? 15.028 2.898 -13.064 1.00 82.12 118 VAL A C 1
ATOM 895 O O . VAL A 1 118 ? 15.742 2.224 -13.817 1.00 82.12 118 VAL A O 1
ATOM 898 N N . PRO A 1 119 ? 15.278 4.201 -12.844 1.00 76.00 119 PRO A N 1
ATOM 899 C CA . PRO A 1 119 ? 16.435 4.868 -13.423 1.00 76.00 119 PRO A CA 1
ATOM 900 C C . PRO A 1 119 ? 17.738 4.353 -12.786 1.00 76.00 119 PRO A C 1
ATOM 902 O O . PRO A 1 119 ? 17.894 4.329 -11.566 1.00 76.00 119 PRO A O 1
ATOM 905 N N . ARG A 1 120 ? 18.706 3.953 -13.618 1.00 78.75 120 ARG A N 1
ATOM 906 C CA . ARG A 1 120 ? 20.092 3.625 -13.234 1.00 78.75 120 ARG A CA 1
ATOM 907 C C . ARG A 1 120 ? 21.061 4.584 -13.925 1.00 78.75 120 ARG A C 1
ATOM 909 O O . ARG A 1 120 ? 20.691 5.295 -14.853 1.00 78.75 120 ARG A O 1
ATOM 916 N N . GLN A 1 121 ? 22.330 4.560 -13.512 1.00 75.00 121 GLN A N 1
ATOM 917 C CA . GLN A 1 121 ? 23.369 5.443 -14.063 1.00 75.00 121 GLN A CA 1
ATOM 918 C C . GLN A 1 121 ? 23.546 5.314 -15.587 1.00 75.00 121 GLN A C 1
ATOM 920 O O . GLN A 1 121 ? 23.920 6.282 -16.238 1.00 75.00 121 GLN A O 1
ATOM 925 N N . THR A 1 122 ? 23.291 4.131 -16.154 1.00 79.50 122 THR A N 1
ATOM 926 C CA . THR A 1 122 ? 23.563 3.831 -17.570 1.00 79.50 122 THR A CA 1
ATOM 927 C C . THR A 1 122 ? 22.339 3.373 -18.365 1.00 79.50 122 THR A C 1
ATOM 929 O O . THR A 1 122 ? 22.424 3.278 -19.587 1.00 79.50 122 THR A O 1
ATOM 932 N N . ALA A 1 123 ? 21.211 3.075 -17.710 1.00 79.19 123 ALA A N 1
ATOM 933 C CA . ALA A 1 123 ? 20.007 2.542 -18.350 1.00 79.19 123 ALA A CA 1
ATOM 934 C C . ALA A 1 123 ? 18.765 2.696 -17.456 1.00 79.19 123 ALA A C 1
ATOM 936 O O . ALA A 1 123 ? 18.874 2.979 -16.268 1.00 79.19 123 ALA A O 1
ATOM 937 N N . THR A 1 124 ? 17.579 2.471 -18.022 1.00 80.56 124 THR A N 1
ATOM 938 C CA . THR A 1 124 ? 16.333 2.307 -17.256 1.00 80.56 124 THR A CA 1
ATOM 939 C C . THR A 1 124 ? 15.981 0.822 -17.186 1.00 80.56 124 THR A C 1
ATOM 941 O O . THR A 1 124 ? 15.905 0.157 -18.217 1.00 80.56 124 THR A O 1
ATOM 944 N N . GLU A 1 125 ? 15.793 0.299 -15.977 1.00 81.44 125 GLU A N 1
ATOM 945 C CA . GLU A 1 125 ? 15.417 -1.093 -15.711 1.00 81.44 125 GLU A CA 1
ATOM 946 C C . GLU A 1 125 ? 13.907 -1.173 -15.458 1.00 81.44 125 GLU A C 1
ATOM 948 O O . GLU A 1 125 ? 13.387 -0.439 -14.623 1.00 81.44 125 GLU A O 1
ATOM 953 N N . LYS A 1 126 ? 13.190 -2.070 -16.141 1.00 80.94 126 LYS A N 1
ATOM 954 C CA . LYS A 1 126 ? 11.768 -2.308 -15.855 1.00 80.94 126 LYS A CA 1
ATOM 955 C C . LYS A 1 126 ? 11.625 -3.247 -14.665 1.00 80.94 126 LYS A C 1
ATOM 957 O O . LYS A 1 126 ? 12.243 -4.309 -14.653 1.00 80.94 126 LYS A O 1
ATOM 962 N N . ARG A 1 127 ? 10.789 -2.880 -13.695 1.00 76.31 127 ARG A N 1
ATOM 963 C CA . ARG A 1 127 ? 10.419 -3.737 -12.562 1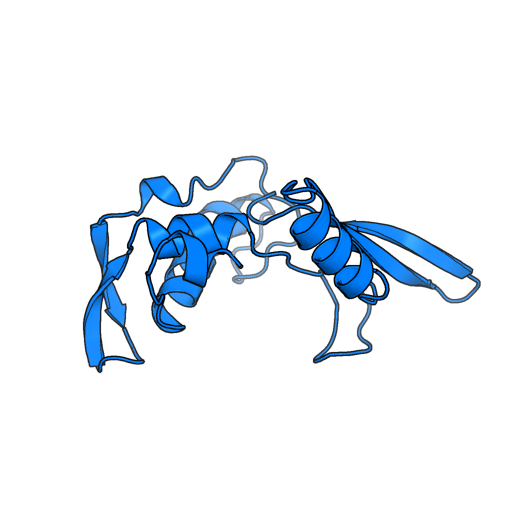.00 76.31 127 ARG A CA 1
ATOM 964 C C . ARG A 1 127 ? 8.919 -3.915 -12.478 1.00 76.31 127 ARG A C 1
ATOM 966 O O . ARG A 1 127 ? 8.167 -3.040 -12.890 1.00 76.31 127 ARG A O 1
ATOM 973 N N . VAL A 1 128 ? 8.512 -5.056 -11.943 1.00 77.94 128 VAL A N 1
ATOM 974 C CA . VAL A 1 128 ? 7.114 -5.377 -11.675 1.00 77.94 128 VAL A CA 1
ATOM 975 C C . VAL A 1 128 ? 6.833 -5.080 -10.204 1.00 77.94 128 VAL A C 1
ATOM 977 O O . VAL A 1 128 ? 7.644 -5.435 -9.350 1.00 77.94 128 VAL A O 1
ATOM 980 N N . ILE A 1 129 ? 5.720 -4.410 -9.920 1.00 74.12 129 ILE A N 1
ATOM 981 C CA . ILE A 1 129 ? 5.180 -4.223 -8.572 1.00 74.12 129 ILE A CA 1
ATOM 982 C C . ILE A 1 129 ? 3.872 -4.996 -8.451 1.00 74.12 129 ILE A C 1
ATOM 984 O O . ILE A 1 129 ? 3.050 -4.986 -9.372 1.00 74.12 129 ILE A O 1
ATOM 988 N N . CYS A 1 130 ? 3.699 -5.667 -7.322 1.00 75.81 130 CYS A N 1
ATOM 989 C CA . CYS A 1 130 ? 2.490 -6.408 -7.002 1.00 75.81 130 CYS A CA 1
ATOM 990 C C . CYS A 1 130 ? 1.492 -5.500 -6.273 1.00 75.81 130 CYS A C 1
ATOM 992 O O . CYS A 1 130 ? 1.909 -4.508 -5.658 1.00 75.81 130 CYS A O 1
ATOM 994 N N . PRO A 1 131 ? 0.192 -5.829 -6.330 1.00 72.94 131 PRO A N 1
ATOM 995 C CA . PRO A 1 131 ? -0.746 -5.327 -5.353 1.00 72.94 131 PRO A CA 1
ATOM 996 C C . PRO A 1 131 ? -0.262 -5.728 -3.962 1.00 72.94 131 PRO A C 1
ATOM 998 O O . PRO A 1 131 ? 0.409 -6.740 -3.770 1.00 72.94 131 PRO A O 1
ATOM 1001 N N . TYR A 1 132 ? -0.556 -4.879 -3.006 1.00 69.19 132 TYR A N 1
ATOM 1002 C CA . TYR A 1 132 ? -0.174 -5.030 -1.627 1.00 69.19 132 TYR A CA 1
ATOM 1003 C C . TYR A 1 132 ? -1.276 -5.784 -0.882 1.00 69.19 132 TYR A C 1
ATOM 1005 O O . TYR A 1 132 ? -2.449 -5.547 -1.158 1.00 69.19 132 TYR A O 1
ATOM 1013 N N . PRO A 1 133 ? -0.953 -6.622 0.107 1.00 66.31 133 PRO A N 1
ATOM 1014 C CA . PRO A 1 133 ? 0.373 -7.163 0.405 1.00 66.31 133 PRO A CA 1
ATOM 1015 C C . PRO A 1 133 ? 0.895 -8.086 -0.713 1.00 66.31 133 PRO A C 1
ATOM 1017 O O . PRO A 1 133 ? 0.090 -8.785 -1.325 1.00 66.31 133 PRO A O 1
ATOM 1020 N N . PRO A 1 134 ? 2.217 -8.093 -0.9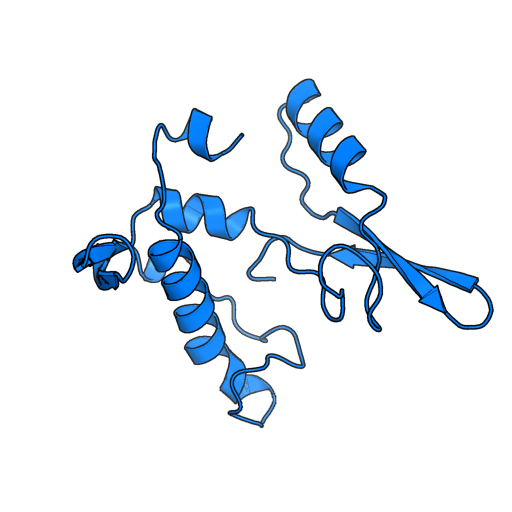75 1.00 58.47 134 PRO A N 1
ATOM 1021 C CA . PRO A 1 134 ? 2.830 -8.984 -1.960 1.00 58.47 134 PRO A CA 1
ATOM 1022 C C . PRO A 1 134 ? 2.824 -10.464 -1.545 1.00 58.47 134 PRO A C 1
ATOM 1024 O O . PRO A 1 134 ? 2.702 -10.760 -0.332 1.00 58.47 134 PRO A O 1
#

Organism: NCBI:txid160281

Sequence (134 aa):
MVMKEIEEYTPDCGLDYLQKALIKKCDADDGIEDGIMLDPPKGQFEPFSVVGTRFSCSDTGTDIKVSSGAATIFEAYYEVPGLGHCYGGNGGQRTGIFEALRAWVETDKVPESLVIDVPRQTATEKRVICPYPP

InterPro domains:
  IPR011118 Tannase/feruloyl esterase [PF07519] (72-133)
  IPR011118 Tannase/feruloyl esterase [PTHR33938] (69-133)

Secondary structure (DSSP, 8-state):
-HHHHTT-PPPHHHHHHHHHHHHHHHGGGGT--SS--SS--SS---GGGGTT-EEEETTTTEEEEPPHHHHHHHHT----TTB-SSS-BSS-B--SHHHHHHHHHHHT---S-EEEEEE-SS-EEEEEEPSSP-

pLDDT: mean 79.41, std 10.3, range [53.88, 96.12]

Foldseek 3Di:
DLCVVVVDDDDPQLLVVLLQVVLVVAVPQVPDNPSDRPDQRPDADQLVVQFQPWDQGPVVNGIDTNHPSSSVVQQLDWDWPQADDQHDGQTFHQPCVVVQVVCCVVPVDRDQWGWTWGDDPPDTDIDIIGRPPD

Radius of gyration: 16.29 Å; chains: 1; bounding box: 44×27×38 Å